Protein AF-A0A482X5Q2-F1 (afdb_monomer_lite)

pLDDT: mean 76.79, std 13.5, range [40.25, 95.06]

Foldseek 3Di:
DPPPPVPPVVVVVVVVVVVVVVVVVQPADWDWDADPNDIDIDTQGPPVVDQQRDWDQDPNDIDGDHPVRVCVVPVPDDPVRVVVVVVVCVPVVVVVVVVVVVVVVVVVVVVVVD

Radius of gyration: 31.68 Å; chains: 1; bounding box: 82×38×89 Å

Structure (mmCIF, N/CA/C/O backbone):
data_AF-A0A482X5Q2-F1
#
_entry.id   AF-A0A482X5Q2-F1
#
loop_
_atom_site.group_PDB
_atom_site.id
_atom_site.type_symbol
_atom_site.label_atom_id
_atom_site.label_alt_id
_atom_site.label_comp_id
_atom_site.label_asym_id
_atom_site.label_entity_id
_atom_site.label_seq_id
_atom_site.pdbx_PDB_ins_code
_atom_site.Cartn_x
_atom_site.Cartn_y
_atom_site.Cartn_z
_atom_site.occupancy
_atom_site.B_iso_or_equiv
_atom_site.auth_seq_id
_atom_site.auth_comp_id
_atom_site.auth_asym_id
_atom_site.auth_atom_id
_atom_site.pdbx_PDB_model_num
ATOM 1 N N . MET A 1 1 ? 41.042 -28.119 -42.860 1.00 46.84 1 MET A N 1
ATOM 2 C CA . MET A 1 1 ? 40.096 -26.982 -42.955 1.00 46.84 1 MET A CA 1
ATOM 3 C C . MET A 1 1 ? 38.873 -27.226 -42.057 1.00 46.84 1 MET A C 1
ATOM 5 O O . MET A 1 1 ? 37.784 -27.416 -42.568 1.00 46.84 1 MET A O 1
ATOM 9 N N . TYR A 1 2 ? 39.020 -27.233 -40.724 1.00 40.25 2 TYR A N 1
ATOM 10 C CA . TYR A 1 2 ? 37.887 -27.498 -39.805 1.00 40.25 2 TYR A CA 1
ATOM 11 C C . TYR A 1 2 ? 37.778 -26.505 -38.634 1.00 40.25 2 TYR A C 1
ATOM 13 O O . TYR A 1 2 ? 37.061 -26.748 -37.676 1.00 40.25 2 TYR A O 1
ATOM 21 N N . HIS A 1 3 ? 38.444 -25.348 -38.714 1.00 40.47 3 HIS A N 1
ATOM 22 C CA . HIS A 1 3 ? 38.472 -24.371 -37.615 1.00 40.47 3 HIS A CA 1
ATOM 23 C C . HIS A 1 3 ? 37.446 -23.228 -37.718 1.00 40.47 3 HIS A C 1
ATOM 25 O O . HIS A 1 3 ? 37.444 -22.351 -36.862 1.00 40.47 3 HIS A O 1
ATOM 31 N N . LYS A 1 4 ? 36.571 -23.200 -38.736 1.00 44.66 4 LYS A N 1
ATOM 32 C CA . LYS A 1 4 ? 35.674 -22.047 -38.981 1.00 44.66 4 LYS A CA 1
ATOM 33 C C . LYS A 1 4 ? 34.179 -22.285 -38.733 1.00 44.66 4 LYS A C 1
ATOM 35 O O . LYS A 1 4 ? 33.425 -21.322 -38.739 1.00 44.66 4 LYS A O 1
ATOM 40 N N . PHE A 1 5 ? 33.739 -23.516 -38.461 1.00 45.34 5 PHE A N 1
ATOM 41 C CA . PHE A 1 5 ? 32.305 -23.821 -38.305 1.00 45.34 5 PHE A CA 1
ATOM 42 C C . PHE A 1 5 ? 31.763 -23.702 -36.871 1.00 45.34 5 PHE A C 1
ATOM 44 O O . PHE A 1 5 ? 30.552 -23.646 -36.689 1.00 45.34 5 PHE A O 1
ATOM 51 N N . LEU A 1 6 ? 32.624 -23.588 -35.852 1.00 46.41 6 LEU A N 1
ATOM 52 C CA . LEU A 1 6 ? 32.186 -23.417 -34.455 1.00 46.41 6 LEU A CA 1
ATOM 53 C C . LEU A 1 6 ? 31.812 -21.970 -34.075 1.00 46.41 6 LEU A C 1
ATOM 55 O O . LEU A 1 6 ? 31.329 -21.733 -32.969 1.00 46.41 6 LEU A O 1
ATOM 59 N N . SER A 1 7 ? 32.011 -21.001 -34.974 1.00 53.84 7 SER A N 1
ATOM 60 C CA . SER A 1 7 ? 31.823 -19.574 -34.678 1.00 53.84 7 SER A CA 1
ATOM 61 C C . SER A 1 7 ? 30.360 -19.121 -34.743 1.00 53.84 7 SER A C 1
ATOM 63 O O . SER A 1 7 ? 29.959 -18.291 -33.937 1.00 53.84 7 SER A O 1
ATOM 65 N N . PHE A 1 8 ? 29.540 -19.667 -35.646 1.00 54.31 8 PHE A N 1
ATOM 66 C CA . PHE A 1 8 ? 28.175 -19.160 -35.855 1.00 54.31 8 PHE A CA 1
ATOM 67 C C . PHE A 1 8 ? 27.189 -19.606 -34.769 1.00 54.31 8 PHE A C 1
ATOM 69 O O . PHE A 1 8 ? 26.383 -18.807 -34.295 1.00 54.31 8 PHE A O 1
ATOM 76 N N . SER A 1 9 ? 27.277 -20.864 -34.329 1.00 58.16 9 SER A N 1
ATOM 77 C CA . SER A 1 9 ? 26.374 -21.404 -33.304 1.00 58.16 9 SER A CA 1
ATOM 78 C C . SER A 1 9 ? 26.638 -20.801 -31.925 1.00 58.16 9 SER A C 1
ATOM 80 O O . SER A 1 9 ? 25.705 -20.527 -31.179 1.00 58.16 9 SER A O 1
ATOM 82 N N . THR A 1 10 ? 27.904 -20.534 -31.599 1.00 62.84 10 THR A N 1
ATOM 83 C CA . THR A 1 10 ? 28.293 -19.875 -30.344 1.00 62.84 10 THR A CA 1
ATOM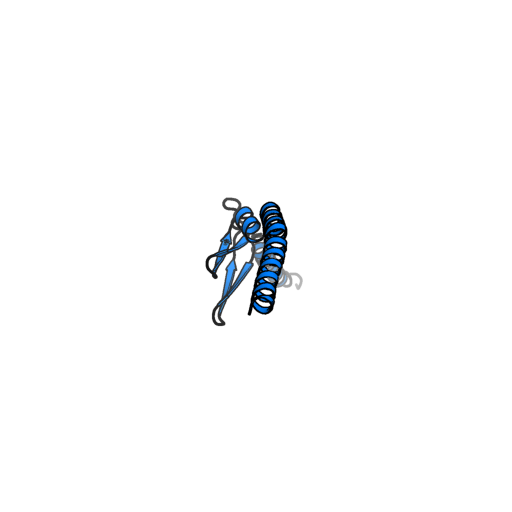 84 C C . THR A 1 10 ? 27.907 -18.398 -30.350 1.00 62.84 10 THR A C 1
ATOM 86 O O . THR A 1 10 ? 27.346 -17.926 -29.365 1.00 62.84 10 THR A O 1
ATOM 89 N N . LEU A 1 11 ? 28.089 -17.694 -31.475 1.00 67.56 11 LEU A N 1
ATOM 90 C CA . LEU A 1 11 ? 27.584 -16.328 -31.664 1.00 67.56 11 LEU A CA 1
ATOM 91 C C . LEU A 1 11 ? 26.066 -16.243 -31.473 1.00 67.56 11 LEU A C 1
ATOM 93 O O . LEU A 1 11 ? 25.596 -15.350 -30.778 1.00 67.56 11 LEU A O 1
ATOM 97 N N . SER A 1 12 ? 25.299 -17.183 -32.030 1.00 70.44 12 SER A N 1
ATOM 98 C CA . SER A 1 12 ? 23.838 -17.206 -31.876 1.00 70.44 12 SER A CA 1
ATOM 99 C C . SER A 1 12 ? 23.399 -17.403 -30.420 1.00 70.44 12 SER A C 1
ATOM 101 O O . SER A 1 12 ? 22.491 -16.717 -29.948 1.00 70.44 12 SE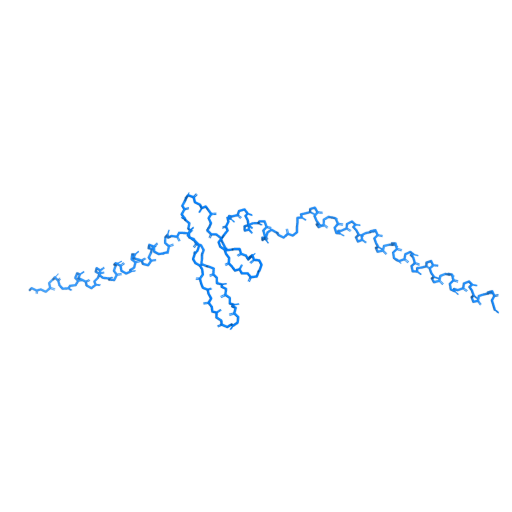R A O 1
ATOM 103 N N . VAL A 1 13 ? 24.064 -18.292 -29.678 1.00 76.62 13 VAL A N 1
ATOM 104 C CA . VAL A 1 13 ? 23.786 -18.501 -28.247 1.00 76.62 13 VAL A CA 1
ATOM 105 C C . VAL A 1 13 ? 24.145 -17.253 -27.438 1.00 76.62 13 VAL A C 1
ATOM 107 O O . VAL A 1 13 ? 23.347 -16.811 -26.617 1.00 76.62 13 VAL A O 1
ATOM 110 N N . ILE A 1 14 ? 25.295 -16.634 -27.717 1.00 78.50 14 ILE A N 1
ATOM 111 C CA . ILE A 1 14 ? 25.734 -15.397 -27.057 1.00 78.50 14 ILE A CA 1
ATOM 112 C C . ILE A 1 14 ? 24.751 -14.250 -27.334 1.00 78.50 14 ILE A C 1
ATOM 114 O O . ILE A 1 14 ? 24.375 -13.553 -26.398 1.00 78.50 14 ILE A O 1
ATOM 118 N N . ILE A 1 15 ? 24.268 -14.093 -28.572 1.00 77.25 15 ILE A N 1
ATOM 119 C CA . ILE A 1 15 ? 23.273 -13.072 -28.944 1.00 77.25 15 ILE A CA 1
ATOM 120 C C . ILE A 1 15 ? 21.948 -13.287 -28.202 1.00 77.25 15 ILE A C 1
ATOM 122 O O . ILE A 1 15 ? 21.389 -12.328 -27.682 1.00 77.25 15 ILE A O 1
ATOM 126 N N . ASN A 1 16 ? 21.459 -14.526 -28.097 1.00 70.31 16 ASN A N 1
ATOM 127 C CA . ASN A 1 16 ? 20.231 -14.820 -27.348 1.00 70.31 16 ASN A CA 1
ATOM 128 C C . ASN A 1 16 ? 20.390 -14.567 -25.841 1.00 70.31 16 ASN A C 1
ATOM 130 O O . ASN A 1 16 ? 19.471 -14.066 -25.197 1.00 70.31 16 ASN A O 1
ATOM 134 N N . ILE A 1 17 ? 21.557 -14.883 -25.275 1.00 74.25 17 ILE A N 1
ATOM 135 C CA . ILE A 1 17 ? 21.863 -14.584 -23.870 1.00 74.25 17 ILE A CA 1
ATOM 136 C C . ILE A 1 17 ? 21.945 -13.066 -23.656 1.00 74.25 17 ILE A C 1
ATOM 138 O O . ILE A 1 17 ? 21.372 -12.566 -22.694 1.00 74.25 17 ILE A O 1
ATOM 142 N N . LEU A 1 18 ? 22.583 -12.325 -24.568 1.00 70.88 18 LEU A N 1
ATOM 143 C CA . LEU A 1 18 ? 22.650 -10.861 -24.533 1.00 70.88 18 LEU A CA 1
ATOM 144 C C . LEU A 1 18 ? 21.273 -10.210 -24.680 1.00 70.88 18 LEU A C 1
ATOM 146 O O . LEU A 1 18 ? 20.966 -9.312 -23.911 1.00 70.88 18 LEU A O 1
ATOM 150 N N . LEU A 1 19 ? 20.421 -10.675 -25.595 1.00 64.31 19 LEU A N 1
ATOM 151 C CA . LEU A 1 19 ? 19.046 -10.177 -25.739 1.00 64.31 19 LEU A CA 1
ATOM 152 C C . LEU A 1 19 ? 18.216 -10.431 -24.475 1.00 64.31 19 LEU A C 1
ATOM 154 O O . LEU A 1 19 ? 17.499 -9.542 -24.025 1.00 64.31 19 LEU A O 1
ATOM 158 N N . ASN A 1 20 ? 18.359 -11.606 -23.857 1.00 58.38 20 ASN A N 1
ATOM 159 C CA . ASN A 1 20 ? 17.708 -11.900 -22.581 1.00 58.38 20 ASN A CA 1
ATOM 160 C C . ASN A 1 20 ? 18.256 -11.041 -21.434 1.00 58.38 20 ASN A C 1
ATOM 162 O O . ASN A 1 20 ? 17.482 -10.594 -20.597 1.00 58.38 20 ASN A O 1
ATOM 166 N N . LEU A 1 21 ? 19.564 -10.769 -21.407 1.00 59.81 21 LEU A N 1
ATOM 167 C CA . LEU A 1 21 ? 20.182 -9.864 -20.434 1.00 59.81 21 LEU A CA 1
ATOM 168 C C . LEU A 1 21 ? 19.758 -8.408 -20.645 1.00 59.81 21 LEU A C 1
ATOM 170 O O . LEU A 1 21 ? 19.574 -7.705 -19.663 1.00 59.81 21 LEU A O 1
ATOM 174 N N . ILE A 1 22 ? 19.567 -7.961 -21.888 1.00 59.38 22 ILE A N 1
ATOM 175 C CA . ILE A 1 22 ? 19.063 -6.617 -22.207 1.00 59.38 22 ILE A CA 1
ATOM 176 C C . ILE A 1 22 ? 17.597 -6.489 -21.770 1.00 59.38 22 ILE A C 1
ATOM 178 O O . ILE A 1 22 ? 17.256 -5.516 -21.106 1.00 59.38 22 ILE A O 1
ATOM 182 N N . ASN A 1 23 ? 16.765 -7.506 -22.022 1.00 53.78 23 ASN A N 1
ATOM 183 C CA . ASN A 1 23 ? 15.388 -7.560 -21.511 1.00 53.78 23 ASN A CA 1
ATOM 184 C C . ASN A 1 23 ? 15.324 -7.631 -19.974 1.00 53.78 23 ASN A C 1
ATOM 186 O O . ASN A 1 23 ? 14.361 -7.162 -19.378 1.00 53.78 23 ASN A O 1
ATOM 190 N N . LEU A 1 24 ? 16.341 -8.205 -19.322 1.00 51.47 24 LEU A N 1
ATOM 191 C CA . LEU A 1 24 ? 16.490 -8.189 -17.863 1.00 51.47 24 LEU A CA 1
ATOM 192 C C . LEU A 1 24 ? 17.058 -6.847 -17.346 1.00 51.47 24 LEU A C 1
ATOM 194 O O . LEU A 1 24 ? 16.873 -6.504 -16.183 1.00 51.47 24 LEU A O 1
ATOM 198 N N . SER A 1 25 ? 17.777 -6.112 -18.201 1.00 49.88 25 SER A N 1
ATOM 199 C CA . SER A 1 25 ? 18.460 -4.847 -17.899 1.00 49.88 25 SER A CA 1
ATOM 200 C C . SER A 1 25 ? 17.544 -3.628 -17.991 1.00 49.88 25 SER A C 1
ATOM 202 O O . SER A 1 25 ? 17.920 -2.562 -17.496 1.00 49.88 25 SER A O 1
ATOM 204 N N . GLU A 1 26 ? 16.360 -3.746 -18.592 1.00 54.69 26 GLU A N 1
ATOM 205 C CA . GLU A 1 26 ? 15.287 -2.774 -18.388 1.00 54.69 26 GLU A CA 1
ATOM 206 C C . GLU A 1 26 ? 14.780 -2.958 -16.954 1.00 54.69 26 GLU A C 1
ATOM 208 O O . GLU A 1 26 ? 13.874 -3.743 -16.700 1.00 54.69 26 GLU A O 1
ATOM 213 N N . GLY A 1 27 ? 15.457 -2.313 -15.997 1.00 57.28 27 GLY A N 1
ATOM 214 C CA . GLY A 1 27 ? 15.359 -2.541 -14.550 1.00 57.28 27 GLY A CA 1
ATOM 215 C C . GLY A 1 27 ? 14.031 -2.130 -13.915 1.00 57.28 27 GLY A C 1
ATOM 216 O O . GLY A 1 27 ? 14.008 -1.290 -13.015 1.00 57.28 27 GLY A O 1
ATOM 217 N N . GLY A 1 28 ? 12.939 -2.701 -14.404 1.00 66.06 28 GLY A N 1
ATOM 218 C CA . GLY A 1 28 ? 11.572 -2.506 -13.962 1.00 66.06 28 GLY A CA 1
ATOM 219 C C . GLY A 1 28 ? 10.948 -3.784 -13.401 1.00 66.06 28 GLY A C 1
ATOM 220 O O . GLY A 1 28 ? 11.467 -4.887 -13.585 1.00 66.06 28 GLY A O 1
ATOM 221 N N . MET A 1 29 ? 9.835 -3.647 -12.680 1.00 76.25 29 MET A N 1
ATOM 222 C CA . MET A 1 29 ? 9.099 -4.795 -12.147 1.00 76.25 29 MET A CA 1
ATOM 223 C C . MET A 1 29 ? 8.148 -5.401 -13.186 1.00 76.25 29 MET A C 1
ATOM 225 O O . MET A 1 29 ? 7.535 -4.705 -13.998 1.00 76.25 29 MET A O 1
ATOM 229 N N . ILE A 1 30 ? 7.988 -6.723 -13.112 1.00 81.31 30 ILE A N 1
ATOM 230 C CA . ILE A 1 30 ? 6.956 -7.461 -13.842 1.00 81.31 30 ILE A CA 1
ATOM 231 C C . ILE A 1 30 ? 5.775 -7.657 -12.897 1.00 81.31 30 ILE A C 1
ATOM 233 O O . ILE A 1 30 ? 5.893 -8.335 -11.873 1.00 81.31 30 ILE A O 1
ATOM 237 N N . CYS A 1 31 ? 4.630 -7.086 -13.249 1.00 83.12 31 CYS A N 1
ATOM 238 C CA . CYS 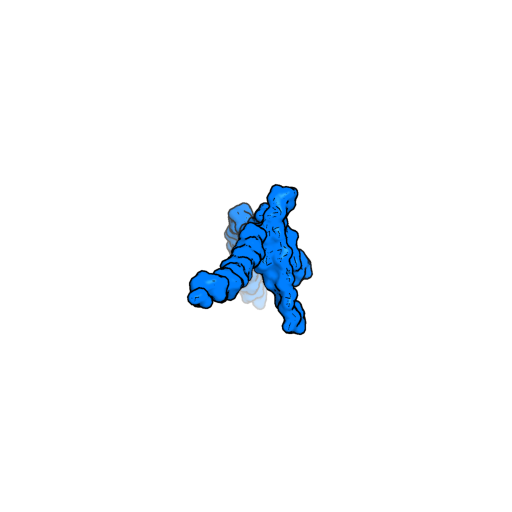A 1 31 ? 3.413 -7.188 -12.466 1.00 83.12 31 CYS A CA 1
ATOM 239 C C . CYS A 1 31 ? 2.496 -8.261 -13.053 1.00 83.12 31 CYS A C 1
ATOM 241 O O . CYS A 1 31 ? 2.285 -8.327 -14.263 1.00 83.12 31 CYS A O 1
ATOM 243 N N . ARG A 1 32 ? 1.925 -9.103 -12.191 1.00 85.56 32 ARG A N 1
ATOM 244 C CA . ARG A 1 32 ? 1.006 -10.172 -12.590 1.00 85.56 32 ARG A CA 1
ATOM 245 C C . ARG A 1 32 ? -0.373 -9.909 -12.005 1.00 85.56 32 ARG A C 1
ATOM 247 O O . ARG A 1 32 ? -0.509 -9.823 -10.786 1.00 85.56 32 ARG A O 1
ATOM 254 N N . GLN A 1 33 ? -1.385 -9.857 -12.862 1.00 83.44 33 GLN A N 1
ATOM 255 C CA . GLN A 1 33 ? -2.789 -9.816 -12.471 1.00 83.44 33 GLN A CA 1
ATOM 256 C C . GLN A 1 33 ? -3.485 -11.104 -12.916 1.00 83.44 33 GLN A C 1
ATOM 258 O O . GLN A 1 33 ? -3.242 -11.609 -14.009 1.00 83.44 33 GLN A O 1
ATOM 263 N N . VAL A 1 34 ? -4.335 -11.660 -12.054 1.00 83.38 34 VAL A N 1
ATOM 264 C CA . VAL A 1 34 ? -5.181 -12.810 -12.390 1.00 83.38 34 VAL A CA 1
ATOM 265 C C . VAL A 1 34 ? -6.629 -12.378 -12.225 1.00 83.38 34 VAL A C 1
ATOM 267 O O . VAL A 1 34 ? -7.076 -12.161 -11.100 1.00 83.38 34 VAL A O 1
ATOM 270 N N . GLU A 1 35 ? -7.354 -12.247 -13.333 1.00 79.94 35 GLU A N 1
ATOM 271 C CA . GLU A 1 35 ? -8.769 -11.861 -13.340 1.00 79.94 35 GLU A CA 1
ATOM 272 C C . GLU A 1 35 ? -9.561 -12.912 -14.131 1.00 79.94 35 GLU A C 1
ATOM 274 O O . GLU A 1 35 ? -9.221 -13.239 -15.265 1.00 79.94 35 GLU A O 1
ATOM 279 N N . PHE A 1 36 ? -10.577 -13.519 -13.507 1.00 80.75 36 PHE A N 1
ATOM 280 C CA . PHE A 1 36 ? -11.449 -14.540 -14.122 1.00 80.75 36 PHE A CA 1
ATOM 281 C C . PHE A 1 36 ? -10.723 -15.711 -14.824 1.00 80.75 36 PHE A C 1
ATOM 283 O O . PHE A 1 36 ? -11.224 -16.273 -15.794 1.00 80.75 36 PHE A O 1
ATOM 290 N N . GLY A 1 37 ? -9.543 -16.104 -14.330 1.00 76.94 37 GLY A N 1
ATOM 291 C CA . GLY A 1 37 ? -8.744 -17.197 -14.901 1.00 76.94 37 GLY A CA 1
ATOM 292 C C . GLY A 1 37 ? -7.817 -16.785 -16.051 1.00 76.94 37 GLY A C 1
ATOM 293 O O . GLY A 1 37 ? -7.061 -17.622 -16.540 1.00 76.94 37 GLY A O 1
ATOM 294 N N . VAL A 1 38 ? -7.817 -15.508 -16.442 1.00 78.06 38 VAL A N 1
ATOM 295 C CA . VAL A 1 38 ? -6.855 -14.930 -17.387 1.00 78.06 38 VAL A CA 1
ATOM 296 C C . VAL A 1 38 ? -5.690 -14.326 -16.603 1.00 78.06 38 VAL A C 1
ATOM 298 O O . VAL A 1 38 ? -5.892 -13.636 -15.604 1.00 78.06 38 VAL A O 1
ATOM 301 N N . ILE A 1 39 ? -4.460 -14.623 -17.033 1.00 83.75 39 ILE A N 1
ATOM 302 C CA . ILE A 1 39 ? -3.237 -14.059 -16.456 1.00 83.75 39 ILE A CA 1
ATOM 303 C C . ILE A 1 39 ? -2.789 -12.907 -17.353 1.00 83.75 39 ILE A C 1
ATOM 305 O O . ILE A 1 39 ? -2.320 -13.144 -18.465 1.00 83.75 39 ILE A O 1
ATOM 309 N N . GLU A 1 40 ? -2.903 -11.681 -16.857 1.00 81.19 40 GLU A N 1
ATOM 310 C CA . GLU A 1 40 ? -2.338 -10.498 -17.500 1.00 81.19 40 GLU A CA 1
ATOM 311 C C . GLU A 1 40 ? -0.972 -10.184 -16.881 1.00 81.19 40 GLU A C 1
ATOM 313 O O . GLU A 1 40 ? -0.804 -10.170 -15.657 1.00 81.19 40 GLU A O 1
ATOM 318 N N . ILE A 1 41 ? 0.024 -9.976 -17.742 1.00 83.50 41 ILE A N 1
ATOM 319 C CA . ILE A 1 41 ? 1.391 -9.630 -17.353 1.00 83.50 41 ILE A CA 1
ATOM 320 C C . ILE A 1 41 ? 1.657 -8.206 -17.835 1.00 83.50 41 ILE A C 1
ATOM 322 O O . ILE A 1 41 ? 1.613 -7.939 -19.035 1.00 83.50 41 ILE A O 1
ATOM 326 N N . LEU A 1 42 ? 1.931 -7.302 -16.899 1.00 84.00 42 LEU A N 1
ATOM 327 C CA . LEU A 1 42 ? 2.256 -5.905 -17.163 1.00 84.00 42 LEU A CA 1
ATOM 328 C C . LEU A 1 42 ? 3.740 -5.670 -16.879 1.00 84.00 42 LEU A C 1
ATOM 330 O O . LEU A 1 42 ? 4.217 -5.935 -15.777 1.00 84.00 42 LEU A O 1
ATOM 334 N N . HIS A 1 43 ? 4.462 -5.153 -17.867 1.00 82.81 43 HIS A N 1
ATOM 335 C CA . HIS A 1 43 ? 5.851 -4.735 -17.707 1.00 82.81 43 HIS A CA 1
ATOM 336 C C . HIS A 1 43 ? 5.896 -3.243 -17.386 1.00 82.81 43 HIS A C 1
ATOM 338 O O . HIS A 1 43 ? 5.402 -2.433 -18.171 1.00 82.81 43 HIS A O 1
ATOM 344 N N . CYS A 1 44 ? 6.482 -2.890 -16.243 1.00 84.12 44 CYS A N 1
ATOM 345 C CA . CYS A 1 44 ? 6.651 -1.504 -15.826 1.00 84.12 44 CYS A CA 1
ATOM 346 C C . CYS A 1 44 ? 8.073 -1.040 -16.133 1.00 84.12 44 CYS A C 1
ATOM 348 O O . CYS A 1 44 ? 8.986 -1.425 -15.407 1.00 84.12 44 CYS A O 1
ATOM 350 N N . PRO A 1 45 ? 8.301 -0.267 -17.209 1.00 78.50 45 PRO A N 1
ATOM 351 C CA . PRO A 1 45 ? 9.645 0.094 -17.625 1.00 78.50 45 PRO A CA 1
ATOM 352 C C . PRO A 1 45 ? 10.260 1.121 -16.672 1.00 78.50 45 PRO A C 1
ATOM 354 O O . PRO A 1 45 ? 9.638 2.116 -16.305 1.00 78.50 45 PRO A O 1
ATOM 357 N N . ASN A 1 46 ? 11.531 0.922 -16.330 1.00 71.88 46 ASN A N 1
ATOM 358 C CA . ASN A 1 46 ? 12.334 1.925 -15.640 1.00 71.88 46 ASN A CA 1
ATOM 359 C C . ASN A 1 46 ? 13.023 2.828 -16.671 1.00 71.88 46 ASN A C 1
ATOM 361 O O . ASN A 1 46 ? 14.232 2.772 -16.894 1.00 71.88 46 ASN A O 1
ATOM 365 N N . THR A 1 47 ? 12.224 3.618 -17.384 1.00 66.19 47 THR A N 1
ATOM 366 C CA . THR A 1 47 ? 12.757 4.687 -18.229 1.00 66.19 47 THR A CA 1
ATOM 367 C C . THR A 1 47 ? 13.139 5.837 -17.315 1.00 66.19 47 THR A C 1
ATOM 369 O O . THR A 1 47 ? 12.244 6.465 -16.767 1.00 66.19 47 THR A O 1
ATOM 372 N N . GLY A 1 48 ? 14.427 6.159 -17.166 1.00 60.28 48 GLY A N 1
ATOM 373 C CA . GLY A 1 48 ? 14.928 7.169 -16.212 1.00 60.28 48 GLY A CA 1
ATOM 374 C C . GLY A 1 48 ? 14.332 8.591 -16.295 1.00 60.28 48 GLY A C 1
ATOM 375 O O . GLY A 1 48 ? 14.702 9.442 -15.496 1.00 60.28 48 GLY A O 1
ATOM 376 N N . ASN A 1 49 ? 13.410 8.855 -17.228 1.00 60.34 49 ASN A N 1
ATOM 377 C CA . ASN A 1 49 ? 12.597 10.073 -17.287 1.00 60.34 49 ASN A CA 1
ATOM 378 C C . ASN A 1 49 ? 11.290 9.995 -16.477 1.00 60.34 49 ASN A C 1
ATOM 380 O O . ASN A 1 49 ? 10.739 11.036 -16.129 1.00 60.34 49 ASN A O 1
ATOM 384 N N . ILE A 1 50 ? 10.765 8.797 -16.207 1.00 65.62 50 ILE A N 1
ATOM 385 C CA . ILE A 1 50 ? 9.539 8.586 -15.437 1.00 65.62 50 ILE A CA 1
ATOM 386 C C . ILE A 1 50 ? 9.759 7.363 -14.544 1.00 65.62 50 ILE A C 1
ATOM 388 O O . ILE A 1 50 ? 9.815 6.235 -15.029 1.00 65.62 50 ILE A O 1
ATOM 392 N N . ASP A 1 51 ? 9.893 7.592 -13.239 1.00 74.31 51 ASP A N 1
ATOM 393 C CA . ASP A 1 51 ? 10.060 6.528 -12.249 1.00 74.31 51 ASP A CA 1
ATOM 394 C C . ASP A 1 51 ? 8.714 5.826 -12.010 1.00 74.31 51 ASP A C 1
ATOM 396 O O . ASP A 1 51 ? 8.031 6.079 -11.025 1.00 74.31 51 ASP A O 1
ATOM 400 N N . LEU A 1 52 ? 8.280 5.015 -12.979 1.00 82.06 52 LEU A N 1
ATOM 401 C CA . LEU A 1 52 ? 7.084 4.162 -12.923 1.00 82.06 52 LEU A CA 1
ATOM 402 C C . LEU A 1 52 ? 7.496 2.689 -12.947 1.00 82.06 52 LEU A C 1
ATOM 404 O O . LEU A 1 52 ? 6.998 1.896 -13.743 1.00 82.06 52 LEU A O 1
ATOM 408 N N . SER A 1 53 ? 8.453 2.333 -12.098 1.00 86.25 53 SER A N 1
ATOM 409 C CA . SER A 1 53 ? 9.077 1.010 -12.085 1.00 86.25 53 SER A CA 1
ATOM 410 C C . SER A 1 53 ? 8.378 0.003 -11.158 1.00 86.25 53 SER A C 1
ATOM 412 O O . SER A 1 53 ? 8.760 -1.170 -11.148 1.00 86.25 53 SER A O 1
ATOM 414 N N . TYR A 1 54 ? 7.340 0.423 -10.417 1.00 86.00 54 TYR A N 1
ATOM 415 C CA . TYR A 1 54 ? 6.681 -0.371 -9.372 1.00 86.00 54 TYR A CA 1
ATOM 416 C C . TYR A 1 54 ? 5.253 -0.787 -9.731 1.00 86.00 54 TYR A C 1
ATOM 418 O O . TYR A 1 54 ? 4.548 -0.109 -10.475 1.00 86.00 54 TYR A O 1
ATOM 426 N N . CYS A 1 55 ? 4.805 -1.896 -9.139 1.00 86.88 55 CYS A N 1
ATOM 427 C CA . CYS A 1 55 ? 3.453 -2.426 -9.298 1.00 86.88 55 CYS A CA 1
ATOM 428 C C . CYS A 1 55 ? 2.520 -1.903 -8.199 1.00 86.88 55 CYS A C 1
ATOM 430 O O . CYS A 1 55 ? 2.710 -2.221 -7.024 1.00 86.88 55 CYS A O 1
ATOM 432 N N . CYS A 1 56 ? 1.463 -1.183 -8.570 1.00 88.12 56 CYS A N 1
ATOM 433 C CA . CYS A 1 56 ? 0.397 -0.783 -7.651 1.00 88.12 56 CYS A CA 1
ATOM 434 C C . CYS A 1 56 ? -0.946 -1.379 -8.066 1.00 88.12 56 CYS A C 1
ATOM 436 O O . CYS A 1 56 ? -1.219 -1.572 -9.248 1.00 88.12 56 CYS A O 1
ATOM 438 N N . ILE A 1 57 ? -1.810 -1.626 -7.081 1.00 87.31 57 ILE A N 1
ATOM 439 C CA . ILE A 1 57 ? -3.210 -1.982 -7.318 1.00 87.31 57 ILE A CA 1
ATOM 440 C C . ILE A 1 57 ? -4.041 -0.703 -7.237 1.00 87.31 57 ILE A C 1
ATOM 442 O O . ILE A 1 57 ? -4.064 -0.038 -6.201 1.00 87.31 57 ILE A O 1
ATOM 446 N N . ASN A 1 58 ? -4.742 -0.379 -8.317 1.00 83.06 58 ASN A N 1
ATOM 447 C CA . ASN A 1 58 ? -5.670 0.736 -8.400 1.00 83.06 58 ASN A CA 1
ATOM 448 C C . ASN A 1 58 ? -7.058 0.207 -8.786 1.00 83.06 58 ASN A C 1
ATOM 450 O O . ASN A 1 58 ? -7.226 -0.399 -9.842 1.00 83.06 58 ASN A O 1
ATOM 454 N N . ASN A 1 59 ? -8.052 0.387 -7.910 1.00 82.75 59 ASN A N 1
ATOM 455 C CA . ASN A 1 59 ? -9.423 -0.116 -8.098 1.00 82.75 59 ASN A CA 1
ATOM 456 C C . ASN A 1 59 ? -9.506 -1.609 -8.484 1.00 82.75 59 ASN A C 1
ATOM 458 O O . ASN A 1 59 ? -10.329 -2.005 -9.304 1.00 82.75 59 ASN A O 1
ATOM 462 N N . GLY A 1 60 ? -8.633 -2.442 -7.908 1.00 80.44 60 GLY A N 1
ATOM 463 C CA . GLY A 1 60 ? -8.586 -3.884 -8.180 1.00 80.44 60 GLY A CA 1
ATOM 464 C C . GLY A 1 60 ? -7.814 -4.284 -9.441 1.00 80.44 60 GLY A C 1
ATOM 465 O O . GLY A 1 60 ? -7.691 -5.478 -9.698 1.00 80.44 60 GLY A O 1
ATOM 466 N N . ARG A 1 61 ? -7.257 -3.323 -10.190 1.00 85.25 61 ARG A N 1
ATOM 467 C CA . ARG A 1 61 ? -6.400 -3.571 -11.358 1.00 85.25 61 ARG A CA 1
ATOM 468 C C . ARG A 1 61 ? -4.952 -3.211 -11.094 1.00 85.25 61 ARG A C 1
ATOM 470 O O . ARG A 1 61 ? -4.668 -2.276 -10.351 1.00 85.25 61 ARG A O 1
ATOM 477 N N . VAL A 1 62 ? -4.037 -3.956 -11.700 1.00 87.31 62 VAL A N 1
ATOM 478 C CA . VAL A 1 62 ? -2.598 -3.736 -11.548 1.00 87.31 62 VAL A CA 1
ATOM 479 C C . VAL A 1 62 ? -2.128 -2.685 -12.557 1.00 87.31 62 VAL A C 1
ATOM 481 O O . VAL A 1 62 ? -2.422 -2.783 -13.745 1.00 87.31 62 VAL A O 1
ATOM 484 N N . SER A 1 63 ? -1.395 -1.675 -12.090 1.00 88.81 63 SER A N 1
ATOM 485 C CA . SER A 1 63 ? -0.853 -0.582 -12.907 1.00 88.81 63 SER A CA 1
ATOM 486 C C . SER A 1 63 ? 0.544 -0.170 -12.441 1.00 88.81 63 SER A C 1
ATOM 488 O O . SER A 1 63 ? 0.864 -0.304 -11.258 1.00 88.81 63 SER A O 1
ATOM 490 N N . CYS A 1 64 ? 1.347 0.393 -13.343 1.00 88.19 64 CYS A N 1
ATOM 491 C CA . CYS A 1 64 ? 2.658 0.942 -13.000 1.00 88.19 64 CYS A CA 1
ATOM 492 C C . CYS A 1 64 ? 2.529 2.246 -12.205 1.00 88.19 64 CYS A C 1
ATOM 494 O O . CYS A 1 64 ? 1.724 3.111 -12.554 1.00 88.19 64 CYS A O 1
ATOM 496 N N . CYS A 1 65 ? 3.316 2.384 -11.144 1.00 88.19 65 CYS A N 1
ATOM 497 C CA . CYS A 1 65 ? 3.311 3.530 -10.240 1.00 88.19 65 CYS A CA 1
ATOM 498 C C . CYS A 1 65 ? 4.731 3.897 -9.800 1.00 88.19 65 CYS A C 1
ATOM 500 O O . CYS A 1 65 ? 5.682 3.143 -10.026 1.00 88.19 65 CYS A O 1
ATOM 502 N N . SER A 1 66 ? 4.866 5.069 -9.176 1.00 89.31 66 SER A N 1
ATOM 503 C CA . SER A 1 66 ? 6.138 5.522 -8.623 1.00 89.31 66 SER A CA 1
ATOM 504 C C . SER A 1 66 ? 6.461 4.855 -7.297 1.00 89.31 66 SER A C 1
ATOM 506 O O . SER A 1 66 ? 5.592 4.269 -6.644 1.00 89.31 66 SER A O 1
ATOM 508 N N . TYR A 1 67 ? 7.725 4.957 -6.883 1.00 85.44 67 TYR A N 1
ATOM 509 C CA . TYR A 1 67 ? 8.154 4.418 -5.599 1.00 85.44 67 TYR A CA 1
ATOM 510 C C . TYR A 1 67 ? 7.369 5.010 -4.422 1.00 85.44 67 TYR A C 1
ATOM 512 O O . TYR A 1 67 ? 6.982 4.271 -3.521 1.00 85.44 67 TYR A O 1
ATOM 520 N N . GLU A 1 68 ? 7.100 6.319 -4.430 1.00 84.12 68 GLU A N 1
ATOM 521 C CA . GLU A 1 68 ? 6.363 6.970 -3.337 1.00 84.12 68 GLU A CA 1
ATOM 522 C C . GLU A 1 68 ? 4.922 6.468 -3.256 1.00 84.12 68 GLU A C 1
ATOM 524 O O . GLU A 1 68 ? 4.441 6.116 -2.182 1.00 84.12 68 GLU A O 1
ATOM 529 N N . ASP A 1 69 ? 4.280 6.313 -4.409 1.00 85.69 69 ASP A N 1
ATOM 530 C CA . ASP A 1 69 ? 2.942 5.749 -4.549 1.00 85.69 69 ASP A CA 1
ATOM 531 C C . ASP A 1 69 ? 2.865 4.282 -4.091 1.00 85.69 69 ASP A C 1
ATOM 533 O O . ASP A 1 69 ? 1.876 3.842 -3.493 1.00 85.69 69 ASP A O 1
ATOM 537 N N . TYR A 1 70 ? 3.895 3.498 -4.410 1.00 86.00 70 TYR A N 1
ATOM 538 C CA . TYR A 1 70 ? 4.032 2.114 -3.966 1.00 86.00 70 TYR A CA 1
ATOM 539 C C . TYR A 1 70 ? 4.222 2.046 -2.451 1.00 86.00 70 TYR A C 1
ATOM 541 O O . TYR A 1 70 ? 3.545 1.267 -1.771 1.00 86.00 70 TYR A O 1
ATOM 549 N N . LYS A 1 71 ? 5.115 2.888 -1.928 1.00 84.88 71 LYS A N 1
ATOM 550 C CA . LYS A 1 71 ? 5.457 2.979 -0.513 1.00 84.88 71 LYS A CA 1
ATOM 551 C C . LYS A 1 71 ? 4.279 3.457 0.314 1.00 84.88 71 LYS A C 1
ATOM 553 O O . LYS A 1 71 ? 4.065 2.878 1.363 1.00 84.88 71 LYS A O 1
ATOM 558 N N . GLU A 1 72 ? 3.502 4.436 -0.130 1.00 83.19 72 GLU A N 1
ATOM 559 C CA . GLU A 1 72 ? 2.322 4.907 0.601 1.00 83.19 72 GLU A CA 1
ATOM 560 C C . GLU A 1 72 ? 1.269 3.797 0.720 1.00 83.19 72 GLU A C 1
ATOM 562 O O . GLU A 1 72 ? 0.754 3.539 1.808 1.00 83.19 72 GLU A O 1
ATOM 567 N N . ARG A 1 73 ? 1.019 3.060 -0.372 1.00 81.56 73 ARG A N 1
ATOM 568 C CA . ARG A 1 73 ? 0.042 1.956 -0.394 1.00 81.56 73 ARG A CA 1
ATOM 569 C C . ARG A 1 73 ? 0.503 0.705 0.361 1.00 81.56 73 ARG A C 1
ATOM 571 O O . ARG A 1 73 ? -0.340 -0.046 0.843 1.00 81.56 73 ARG A O 1
ATOM 578 N N . HIS A 1 74 ? 1.813 0.465 0.450 1.00 77.44 74 HIS A N 1
ATOM 579 C CA . HIS A 1 74 ? 2.394 -0.664 1.195 1.00 77.44 74 HIS A CA 1
ATOM 580 C C . HIS A 1 74 ? 2.844 -0.299 2.610 1.00 77.44 74 HIS A C 1
ATOM 582 O O . HIS A 1 74 ? 3.053 -1.190 3.438 1.00 77.44 74 HIS A O 1
ATOM 588 N N . SER A 1 75 ? 2.992 0.988 2.916 1.00 69.62 75 SER A N 1
ATOM 589 C CA . SER A 1 75 ? 3.182 1.448 4.279 1.00 69.62 75 SER A CA 1
ATOM 590 C C . SER A 1 75 ? 1.879 1.174 5.005 1.00 69.62 75 SER A C 1
ATOM 592 O O . SER A 1 75 ? 0.831 1.719 4.670 1.00 69.62 75 SER A O 1
ATOM 594 N N . GLY A 1 76 ? 1.932 0.239 5.951 1.00 67.44 76 GLY A N 1
ATOM 595 C CA . GLY A 1 76 ? 0.803 -0.065 6.815 1.00 67.44 76 GLY A CA 1
ATOM 596 C C . GLY A 1 76 ? 0.310 1.176 7.574 1.00 67.44 76 GLY A C 1
ATOM 597 O O . GLY A 1 76 ? 0.836 2.279 7.404 1.00 67.44 76 GLY A O 1
ATOM 598 N N . PRO A 1 77 ? -0.694 1.020 8.451 1.00 69.25 77 PRO A N 1
ATOM 599 C CA . PRO A 1 77 ? -1.249 2.146 9.191 1.00 69.25 77 PRO A CA 1
ATOM 600 C C . PRO A 1 77 ? -0.140 2.965 9.860 1.00 69.25 77 PRO A C 1
ATOM 602 O O . PRO A 1 77 ? 0.740 2.416 10.528 1.00 69.25 77 PRO A O 1
ATOM 605 N N . SER A 1 78 ? -0.191 4.286 9.667 1.00 70.94 78 SER A N 1
ATOM 606 C CA . SER A 1 78 ? 0.789 5.200 10.250 1.00 70.94 78 SER A CA 1
ATOM 607 C C . SER A 1 78 ? 0.854 5.017 11.770 1.00 70.94 78 SER A C 1
ATOM 609 O O . SER A 1 78 ? -0.143 4.671 12.412 1.00 70.94 78 SER A O 1
ATOM 611 N N . PHE A 1 79 ? 2.013 5.290 12.374 1.00 73.62 79 PHE A N 1
ATOM 612 C CA . PHE A 1 79 ? 2.173 5.234 13.831 1.00 73.62 79 PHE A CA 1
ATOM 613 C C . PHE A 1 79 ? 1.093 6.058 14.556 1.00 73.62 79 PHE A C 1
ATOM 615 O O . PHE A 1 79 ? 0.509 5.600 15.534 1.00 73.62 79 PHE A O 1
ATOM 622 N N . SER A 1 80 ? 0.735 7.223 14.010 1.00 71.50 80 SER A N 1
ATOM 623 C CA . SER A 1 80 ? -0.350 8.068 14.516 1.00 71.50 80 SER A CA 1
ATOM 624 C C . SER A 1 80 ? -1.714 7.369 14.492 1.00 71.50 80 SER A C 1
ATOM 626 O O . SER A 1 80 ? -2.479 7.483 15.449 1.00 71.50 80 SER A O 1
ATOM 628 N N . THR A 1 81 ? -2.015 6.603 13.438 1.00 77.19 81 THR A N 1
ATOM 629 C CA . THR A 1 81 ? -3.247 5.803 13.332 1.00 77.19 81 THR A CA 1
ATOM 630 C C . THR A 1 81 ? -3.288 4.703 14.394 1.00 77.19 81 THR A C 1
ATOM 632 O O . THR A 1 81 ? -4.323 4.497 15.029 1.00 77.19 81 THR A O 1
ATOM 635 N N . LEU A 1 82 ? -2.161 4.027 14.635 1.00 76.62 82 LEU A N 1
ATOM 636 C CA . LEU A 1 82 ? -2.054 2.998 15.674 1.00 76.62 82 LEU A CA 1
ATOM 637 C C . LEU A 1 82 ? -2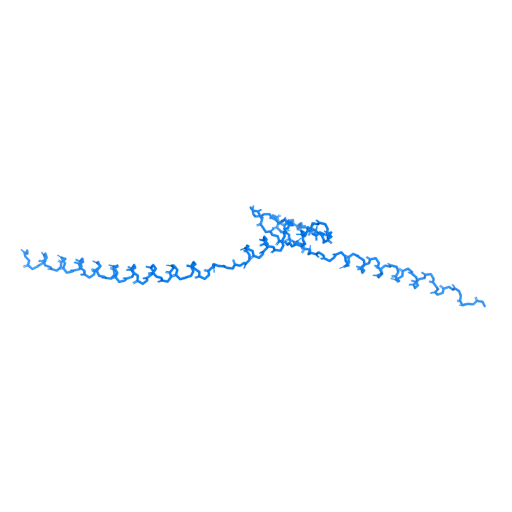.250 3.586 17.078 1.00 76.62 82 LEU A C 1
ATOM 639 O O . LEU A 1 82 ? -2.995 3.024 17.884 1.00 76.62 82 LEU A O 1
ATOM 643 N N . VAL A 1 83 ? -1.647 4.744 17.357 1.00 81.12 83 VAL A N 1
ATOM 644 C CA . VAL A 1 83 ? -1.816 5.450 18.636 1.00 81.12 83 VAL A CA 1
ATOM 645 C C . VAL A 1 83 ? -3.270 5.888 18.835 1.00 81.12 83 VAL A C 1
ATOM 647 O O . VAL A 1 83 ? -3.831 5.665 19.908 1.00 81.12 83 VAL A O 1
ATOM 650 N N . ALA A 1 84 ? -3.915 6.444 17.806 1.00 81.56 84 ALA A N 1
ATOM 651 C CA . ALA A 1 84 ? -5.318 6.853 17.879 1.00 81.56 84 ALA A CA 1
ATOM 652 C C . ALA A 1 84 ? -6.258 5.668 18.177 1.00 81.56 84 ALA A C 1
ATOM 654 O O . ALA A 1 84 ? -7.138 5.769 19.039 1.00 81.56 84 ALA A O 1
ATOM 655 N N . LEU A 1 85 ? -6.035 4.518 17.529 1.00 81.19 85 LEU A N 1
ATOM 656 C CA . LEU A 1 85 ? -6.777 3.290 17.822 1.00 81.19 85 LEU A CA 1
ATOM 657 C C . LEU A 1 85 ? -6.552 2.833 19.269 1.00 81.19 85 LEU A C 1
ATOM 659 O O . LEU A 1 85 ? -7.528 2.521 19.954 1.00 81.19 85 LEU A O 1
ATOM 663 N N . GLY A 1 86 ? -5.315 2.873 19.768 1.00 82.19 86 GLY A N 1
ATOM 664 C CA . GLY A 1 86 ? -4.999 2.531 21.158 1.00 82.19 86 GLY A CA 1
ATOM 665 C C . GLY A 1 86 ? -5.727 3.410 22.181 1.00 82.19 86 GLY A C 1
ATOM 666 O O . GLY A 1 86 ? -6.368 2.895 23.099 1.00 82.19 86 GLY A O 1
ATOM 667 N N . VAL A 1 87 ? -5.700 4.735 22.000 1.00 87.69 87 VAL A N 1
ATOM 668 C CA . VAL A 1 87 ? -6.371 5.683 22.911 1.00 87.69 87 VAL A CA 1
ATOM 669 C C . VAL A 1 87 ? -7.890 5.504 22.882 1.00 87.69 87 VAL A C 1
ATOM 671 O O . VAL A 1 87 ? -8.527 5.494 23.936 1.00 87.69 87 VAL A O 1
ATOM 674 N N . SER A 1 88 ? -8.480 5.306 21.699 1.00 83.94 88 SER A N 1
ATOM 675 C CA . SER A 1 88 ? -9.929 5.098 21.580 1.00 83.94 88 SER A CA 1
ATOM 676 C C . SER A 1 88 ? -10.408 3.867 22.363 1.00 83.94 88 SER A C 1
ATOM 678 O O . SER A 1 88 ? -11.397 3.953 23.092 1.00 83.94 88 SER A O 1
ATOM 680 N N . HIS A 1 89 ? -9.665 2.756 22.310 1.00 86.12 89 HIS A N 1
ATOM 681 C CA . HIS A 1 89 ? -9.995 1.533 23.048 1.00 86.12 89 HIS A CA 1
ATOM 682 C C . HIS A 1 89 ? -9.862 1.713 24.564 1.00 86.12 89 HIS A C 1
ATOM 684 O O . HIS A 1 89 ? -10.716 1.231 25.312 1.00 86.12 89 HIS A O 1
ATOM 690 N N . MET A 1 90 ? -8.845 2.455 25.014 1.00 84.75 90 MET A N 1
ATOM 691 C CA . MET A 1 90 ? -8.643 2.762 26.434 1.00 84.75 90 MET A CA 1
ATOM 692 C C . MET A 1 90 ? -9.783 3.584 27.044 1.00 84.75 90 MET A C 1
ATOM 694 O O . MET A 1 90 ? -9.994 3.508 28.248 1.00 84.75 90 MET A O 1
ATOM 698 N N . ILE A 1 91 ? -10.536 4.346 26.247 1.00 88.25 91 ILE A N 1
ATOM 699 C CA . ILE A 1 91 ? -11.673 5.146 26.733 1.00 88.25 91 ILE A CA 1
ATOM 700 C C . ILE A 1 91 ? -12.992 4.377 26.584 1.00 88.25 91 ILE A C 1
ATOM 702 O O . ILE A 1 91 ? -13.814 4.360 27.504 1.00 88.25 91 ILE A O 1
ATOM 706 N N . LEU A 1 92 ? -13.198 3.714 25.442 1.00 90.06 92 LEU A N 1
ATOM 707 C CA . LEU A 1 92 ? -14.444 3.006 25.135 1.00 90.06 92 LEU A CA 1
ATOM 708 C C . LEU A 1 92 ? -14.681 1.804 26.052 1.00 90.06 92 LEU A C 1
ATOM 710 O O . LEU A 1 92 ? -15.799 1.628 26.539 1.00 90.06 92 LEU A O 1
ATOM 714 N N . LEU A 1 93 ? -13.656 0.991 26.322 1.00 89.19 93 LEU A N 1
ATOM 715 C CA . LEU A 1 93 ? -13.825 -0.226 27.121 1.00 89.19 93 LEU A CA 1
ATOM 716 C C . LEU A 1 93 ? -14.221 0.077 28.577 1.00 89.19 93 LEU A C 1
ATOM 718 O O . LEU A 1 93 ? -15.227 -0.475 29.030 1.00 89.19 93 LEU A O 1
ATOM 722 N N . PRO A 1 94 ? -13.546 0.988 29.311 1.00 91.06 94 PRO A N 1
ATOM 723 C CA . PRO A 1 94 ? -13.973 1.346 30.661 1.00 91.06 94 PRO A CA 1
ATOM 724 C C . PRO A 1 94 ? -15.355 1.997 30.691 1.00 91.06 94 PRO A C 1
ATOM 726 O O . PRO A 1 94 ? -16.136 1.715 31.599 1.00 91.06 94 PRO A O 1
ATOM 729 N N . ALA A 1 95 ? -15.691 2.827 29.698 1.00 91.31 95 ALA A N 1
AT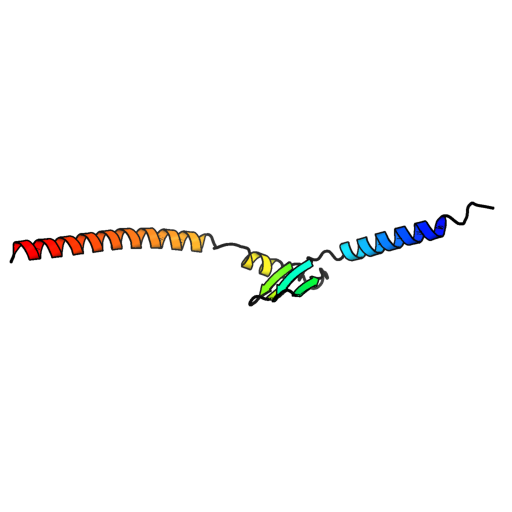OM 730 C CA . ALA A 1 95 ? -17.007 3.454 29.611 1.00 91.31 95 ALA A CA 1
ATOM 731 C C . ALA A 1 95 ? -18.123 2.414 29.419 1.00 91.31 95 ALA A C 1
ATOM 733 O O . ALA A 1 95 ? -19.153 2.492 30.091 1.00 91.31 95 ALA A O 1
ATOM 734 N N . LEU A 1 96 ? -17.908 1.412 28.560 1.00 93.75 96 LEU A N 1
ATOM 735 C CA . LEU A 1 96 ? -18.850 0.311 28.348 1.00 93.75 96 LEU A CA 1
ATOM 736 C C . LEU A 1 96 ? -19.000 -0.559 29.598 1.00 93.75 96 LEU A C 1
ATOM 738 O O . LEU A 1 96 ? -20.127 -0.867 29.989 1.00 93.75 96 LEU A O 1
ATOM 742 N N . VAL A 1 97 ? -17.893 -0.901 30.263 1.00 94.50 97 VAL A N 1
ATOM 743 C CA . VAL A 1 97 ? -17.913 -1.664 31.522 1.00 94.50 97 VAL A CA 1
ATOM 744 C C . VAL A 1 97 ? -18.656 -0.888 32.609 1.00 94.50 97 VAL A C 1
ATOM 746 O O . VAL A 1 97 ? -19.541 -1.439 33.267 1.00 94.50 97 VAL A O 1
ATOM 749 N N . TYR A 1 98 ? -18.364 0.405 32.765 1.00 94.81 98 TYR A N 1
ATOM 750 C CA . TYR A 1 98 ? -19.049 1.271 33.721 1.00 94.81 98 TYR A CA 1
ATOM 751 C C . TYR A 1 98 ? -20.544 1.391 33.410 1.00 94.81 98 TYR A C 1
ATOM 753 O O . TYR A 1 98 ? -21.383 1.290 34.310 1.00 94.81 98 TYR A O 1
ATOM 761 N N . TYR A 1 99 ? -20.899 1.574 32.138 1.00 95.06 99 TYR A N 1
ATOM 762 C CA . TYR A 1 99 ? -22.289 1.655 31.706 1.00 95.06 99 TYR A CA 1
ATOM 763 C C . TYR A 1 99 ? -23.044 0.352 31.991 1.00 95.06 99 TYR A C 1
ATOM 765 O O . TYR A 1 99 ? -24.151 0.390 32.537 1.00 95.06 99 TYR A O 1
ATOM 773 N N . TRP A 1 100 ? -22.433 -0.796 31.688 1.00 94.25 100 TRP A N 1
ATOM 774 C CA . TRP A 1 100 ? -23.000 -2.114 31.966 1.00 94.25 100 TRP A CA 1
ATOM 775 C C . TRP A 1 100 ? -23.203 -2.336 33.468 1.00 94.25 100 TRP A C 1
ATOM 777 O O . TRP A 1 100 ? -24.300 -2.698 33.902 1.00 94.25 100 TRP A O 1
ATOM 787 N N . TYR A 1 101 ? -22.192 -2.010 34.275 1.00 94.44 101 TYR A N 1
ATOM 788 C CA . TYR A 1 101 ? -22.277 -2.070 35.732 1.00 94.44 101 TYR A CA 1
ATOM 789 C C . TYR A 1 101 ? -23.418 -1.192 36.277 1.00 94.44 101 TYR A C 1
ATOM 791 O O . TYR A 1 101 ? -24.257 -1.646 37.061 1.00 94.44 101 TYR A O 1
ATOM 799 N N . LYS A 1 102 ? -23.514 0.057 35.805 1.00 94.25 102 LYS A N 1
ATOM 800 C CA . LYS A 1 102 ? -24.566 1.003 36.205 1.00 94.25 102 LYS A CA 1
ATOM 801 C C . LYS A 1 102 ? -25.963 0.541 35.789 1.00 94.25 102 LYS A C 1
ATOM 803 O O . LYS A 1 102 ? -26.933 0.835 36.490 1.00 94.25 102 LYS A O 1
ATOM 808 N N . ARG A 1 103 ? -26.097 -0.133 34.644 1.00 92.88 103 ARG A N 1
ATOM 809 C CA . ARG A 1 103 ? -27.371 -0.709 34.194 1.00 92.88 103 ARG A CA 1
ATOM 810 C C . ARG A 1 103 ? -27.821 -1.830 35.129 1.00 92.88 103 ARG A C 1
ATOM 812 O O . ARG A 1 103 ? -28.938 -1.760 35.632 1.00 92.88 103 ARG A O 1
ATOM 819 N N . ARG A 1 104 ? -26.934 -2.781 35.435 1.00 92.56 104 ARG A N 1
ATOM 820 C CA . ARG A 1 104 ? -27.243 -3.931 36.300 1.00 92.56 104 ARG A CA 1
ATOM 821 C C . ARG A 1 104 ? -27.708 -3.506 37.696 1.00 92.56 104 ARG A C 1
ATOM 823 O O . ARG A 1 104 ? -28.669 -4.053 38.223 1.00 92.56 104 ARG A O 1
ATOM 830 N N . ARG A 1 105 ? -27.085 -2.469 38.266 1.00 91.44 105 ARG A N 1
ATOM 831 C CA . ARG A 1 105 ? -27.480 -1.929 39.579 1.00 91.44 105 ARG A CA 1
ATOM 832 C C . ARG A 1 105 ? -28.915 -1.386 39.593 1.00 91.44 105 ARG A C 1
ATOM 834 O O . ARG A 1 105 ? -29.634 -1.583 40.564 1.00 91.44 105 ARG A O 1
ATOM 841 N N . ARG A 1 106 ? -29.340 -0.718 38.513 1.00 89.56 106 ARG A N 1
ATOM 842 C CA . ARG A 1 106 ? -30.710 -0.189 38.388 1.00 89.56 106 ARG A CA 1
ATOM 843 C C . ARG A 1 106 ? -31.752 -1.295 38.259 1.00 89.56 106 ARG A C 1
ATOM 845 O O . ARG A 1 106 ? -32.887 -1.099 38.669 1.00 89.56 106 ARG A O 1
ATOM 852 N N . GLU A 1 107 ? -31.382 -2.427 37.669 1.00 91.06 107 GLU A N 1
ATOM 853 C CA . GLU A 1 107 ? -32.265 -3.590 37.550 1.00 91.06 107 GLU A CA 1
ATOM 854 C C . GLU A 1 107 ? -32.480 -4.267 38.915 1.00 91.06 107 GLU A C 1
ATOM 856 O O . GLU A 1 107 ? -33.606 -4.642 39.218 1.00 91.06 107 GLU A O 1
ATOM 861 N N . GLN A 1 108 ? -31.452 -4.330 39.770 1.00 87.38 108 GLN A N 1
ATOM 862 C CA . GLN A 1 108 ? -31.566 -4.881 41.131 1.00 87.38 108 GLN A CA 1
ATOM 863 C C . GLN A 1 108 ? -32.429 -4.015 42.059 1.00 87.38 108 GLN A C 1
ATOM 865 O O . GLN A 1 108 ? -33.293 -4.544 42.744 1.00 87.38 108 GLN A O 1
ATOM 870 N N . GLN A 1 109 ? -32.273 -2.687 42.029 1.00 85.69 109 GLN A N 1
ATOM 871 C CA . GLN A 1 109 ? -33.088 -1.785 42.863 1.00 85.69 109 GLN A CA 1
ATOM 872 C C . GLN A 1 109 ? -34.587 -1.889 42.551 1.00 85.69 109 GLN A C 1
ATOM 874 O O . GLN A 1 109 ? -35.414 -1.853 43.452 1.00 85.69 109 GLN A O 1
ATOM 879 N N . LYS A 1 110 ? -34.945 -2.101 41.279 1.00 85.38 110 LYS A N 1
ATOM 880 C CA . LYS A 1 110 ? -36.343 -2.315 40.876 1.00 85.38 110 LYS A CA 1
ATOM 881 C C . LYS A 1 110 ? -36.946 -3.623 41.399 1.00 85.38 110 LYS A C 1
ATOM 883 O O . LYS A 1 110 ? -38.163 -3.727 41.423 1.00 85.38 110 LYS A O 1
ATOM 888 N N . GLN A 1 111 ? -36.128 -4.616 41.754 1.00 79.19 111 GLN A N 1
ATOM 889 C CA . GLN A 1 111 ? -36.594 -5.876 42.348 1.00 79.19 111 GLN A CA 1
ATOM 890 C C . GLN A 1 111 ? -36.756 -5.789 43.870 1.00 79.19 111 GLN A C 1
ATOM 892 O O . GLN A 1 111 ? -37.441 -6.624 44.440 1.00 79.19 111 GLN A O 1
ATOM 897 N N . GLU A 1 112 ? -36.127 -4.810 44.525 1.00 74.50 112 GLU A N 1
ATOM 898 C CA . GLU A 1 112 ? -36.256 -4.588 45.973 1.00 74.50 112 GLU A CA 1
ATOM 899 C C . GLU A 1 112 ? -37.452 -3.680 46.325 1.00 74.50 112 GLU A C 1
ATOM 901 O O . GLU A 1 112 ? -37.906 -3.684 47.465 1.00 74.50 112 GLU A O 1
ATOM 906 N N . GLU A 1 113 ? -37.971 -2.911 45.359 1.00 71.44 113 GLU A N 1
ATOM 907 C CA . GLU A 1 113 ? -39.090 -1.968 45.538 1.00 71.44 113 GLU A CA 1
ATOM 908 C C . GLU A 1 113 ? -40.474 -2.516 45.121 1.00 71.44 113 GLU A C 1
ATOM 910 O O . GLU A 1 113 ? -41.470 -1.809 45.287 1.00 71.44 113 GLU A O 1
ATOM 915 N N . GLY A 1 114 ? -40.560 -3.733 44.567 1.00 59.62 114 GLY A N 1
ATOM 916 C CA . GLY A 1 114 ? -41.807 -4.355 44.086 1.00 59.62 114 GLY A CA 1
ATOM 917 C C . GLY A 1 114 ? -42.099 -5.685 44.757 1.00 59.62 114 GLY A C 1
ATOM 918 O O . GLY A 1 114 ? -43.295 -5.945 45.014 1.00 59.62 114 GLY A O 1
#

Sequence (114 aa):
MYHKFLSFSTLSVIINILLNLINLSEGGMICRQVEFGVIEILHCPNTGNIDLSYCCINNGRVSCCSYEDYKERHSGPSFSTLVALGVSHMILLPALVYYWYKRRRREQQKQEEG

Organ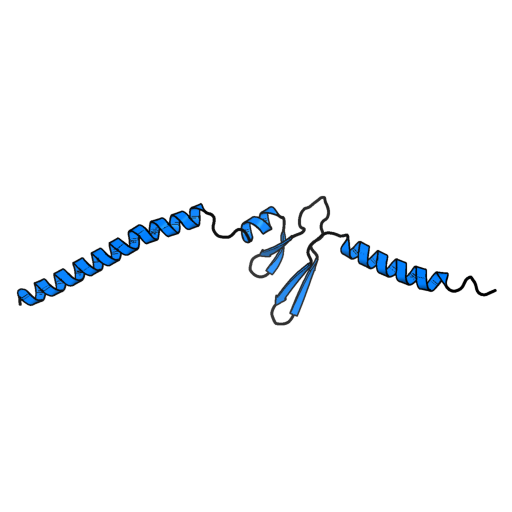ism: Laodelphax striatellus (NCBI:txid195883)

Secondary structure (DSSP, 8-state):
--SSTTHHHHHHHHHHHHHHHHHHHS--PEEEEEETTEEEEEE--EETTEE--EEEEETTEEEEE-HHHHHHHHS-S-HHHHHHHHHHHHHHHHHHHHHHHHHHHHHHHHHH--